Protein AF-A0AAW9EI75-F1 (afdb_monomer_lite)

Sequence (76 aa):
KVLVEKAVSMARPYNAKVSLIHVDVNYSDLYTGLIDVNLGDMQKRISEETHHALTELSTNAGYPITETLSGSGDLG

Structure (mmCIF, N/CA/C/O backbone):
data_AF-A0AAW9EI75-F1
#
_entry.id   AF-A0AAW9EI75-F1
#
loop_
_atom_site.group_PDB
_atom_site.id
_atom_site.type_symbol
_atom_site.label_atom_id
_atom_site.label_alt_id
_atom_site.label_comp_id
_atom_site.label_asym_id
_atom_site.label_entity_id
_atom_site.label_seq_id
_atom_site.pdbx_PDB_ins_code
_atom_site.Cartn_x
_atom_site.Cartn_y
_atom_site.Cartn_z
_atom_site.occupancy
_atom_site.B_iso_or_equiv
_atom_site.auth_seq_id
_atom_site.auth_comp_id
_atom_site.auth_asym_id
_atom_site.auth_atom_id
_atom_site.pdbx_PDB_model_num
ATOM 1 N N . LYS A 1 1 ? -4.234 9.882 -3.314 1.00 63.97 1 LYS A N 1
ATOM 2 C CA . LYS A 1 1 ? -4.950 9.716 -2.019 1.00 63.97 1 LYS A CA 1
ATOM 3 C C . LYS A 1 1 ? -6.372 9.158 -2.160 1.00 63.97 1 LYS A C 1
ATOM 5 O O . LYS A 1 1 ? -6.695 8.253 -1.407 1.00 63.97 1 LYS A O 1
ATOM 10 N N . VAL A 1 2 ? -7.162 9.569 -3.165 1.00 82.56 2 VAL A N 1
ATOM 11 C CA . VAL A 1 2 ? -8.563 9.118 -3.376 1.00 82.56 2 VAL A CA 1
ATOM 12 C C . VAL A 1 2 ? -8.773 7.592 -3.314 1.00 82.56 2 VAL A C 1
ATOM 14 O O . VAL A 1 2 ? -9.742 7.130 -2.719 1.00 82.56 2 VAL A O 1
ATOM 17 N N . LEU A 1 3 ? -7.870 6.787 -3.891 1.00 86.81 3 LEU A N 1
ATOM 18 C CA . LEU A 1 3 ? -7.997 5.321 -3.869 1.00 86.81 3 LEU A CA 1
ATOM 19 C C . LEU A 1 3 ? -7.855 4.727 -2.459 1.00 86.81 3 LEU A C 1
ATOM 21 O O . LEU A 1 3 ? -8.620 3.839 -2.094 1.00 86.81 3 LEU A O 1
ATOM 25 N N . VAL A 1 4 ? -6.919 5.248 -1.660 1.00 86.75 4 VAL A N 1
ATOM 26 C CA . VAL A 1 4 ? -6.694 4.800 -0.277 1.00 86.75 4 VAL A CA 1
ATOM 27 C C . VAL A 1 4 ? -7.888 5.179 0.593 1.00 86.75 4 VAL A C 1
ATOM 29 O O . VAL A 1 4 ? -8.414 4.339 1.312 1.00 86.75 4 VAL A O 1
ATOM 32 N N . GLU A 1 5 ? -8.387 6.408 0.463 1.00 88.81 5 GLU A N 1
ATOM 33 C CA . GLU A 1 5 ? -9.582 6.868 1.183 1.00 88.81 5 GLU A CA 1
ATOM 34 C C . GLU A 1 5 ? -10.814 6.018 0.853 1.00 88.81 5 GLU A C 1
ATOM 36 O O . GLU A 1 5 ? -11.591 5.679 1.746 1.00 88.81 5 GLU A O 1
ATOM 41 N N . LYS A 1 6 ? -10.971 5.616 -0.415 1.00 89.44 6 LYS A N 1
ATOM 42 C CA . LYS A 1 6 ? -12.051 4.723 -0.844 1.00 89.44 6 LYS A CA 1
ATOM 43 C C . LYS A 1 6 ? -11.883 3.304 -0.297 1.00 89.44 6 LYS A C 1
ATOM 45 O O . LYS A 1 6 ? -12.857 2.710 0.150 1.00 89.44 6 LYS A O 1
ATOM 50 N N . ALA A 1 7 ? -10.668 2.758 -0.300 1.00 88.88 7 ALA A N 1
ATOM 51 C CA . ALA A 1 7 ? -10.397 1.454 0.307 1.00 88.88 7 ALA A CA 1
ATOM 52 C C . ALA A 1 7 ? -10.715 1.466 1.812 1.00 88.88 7 ALA A C 1
ATOM 54 O O . ALA A 1 7 ? -11.390 0.571 2.318 1.00 88.88 7 ALA A O 1
ATOM 55 N N . VAL A 1 8 ? -10.314 2.530 2.510 1.00 90.19 8 VAL A N 1
ATOM 56 C CA . VAL A 1 8 ? -10.587 2.726 3.936 1.00 90.19 8 VAL A CA 1
ATOM 57 C C . VAL A 1 8 ? -12.079 2.902 4.213 1.00 90.19 8 VAL A C 1
ATOM 59 O O . VAL A 1 8 ? -12.595 2.301 5.155 1.00 90.19 8 VAL A O 1
ATOM 62 N N . SER A 1 9 ? -12.803 3.682 3.407 1.00 90.88 9 SER A N 1
ATOM 63 C CA . SER A 1 9 ? -14.247 3.871 3.596 1.00 90.88 9 SER A CA 1
ATOM 64 C C . SER A 1 9 ? -15.042 2.585 3.376 1.00 90.88 9 SER A C 1
ATOM 66 O O . SER A 1 9 ? -16.039 2.371 4.061 1.00 90.88 9 SER A O 1
ATOM 68 N N . MET A 1 10 ? -14.575 1.701 2.489 1.00 91.38 10 MET A N 1
ATOM 69 C CA . MET A 1 10 ? -15.155 0.371 2.297 1.00 91.38 10 MET A CA 1
ATOM 70 C C . MET A 1 10 ? -14.778 -0.605 3.417 1.00 91.38 10 MET A C 1
ATOM 72 O O . MET A 1 10 ? -15.599 -1.440 3.778 1.00 91.38 10 MET A O 1
ATOM 76 N N . ALA A 1 11 ? -13.571 -0.512 3.981 1.00 91.88 11 ALA A N 1
ATOM 77 C CA . ALA A 1 11 ? -13.103 -1.425 5.026 1.00 91.88 11 ALA A CA 1
ATOM 78 C C . ALA A 1 11 ? -13.654 -1.098 6.423 1.00 91.88 11 ALA A C 1
ATOM 80 O O . ALA A 1 11 ? -13.946 -2.013 7.196 1.00 91.88 11 ALA A O 1
ATOM 81 N N . ARG A 1 12 ? -13.831 0.193 6.742 1.00 91.00 12 ARG A N 1
ATOM 82 C CA . ARG A 1 12 ? -14.295 0.679 8.057 1.00 91.00 12 ARG A CA 1
ATOM 83 C C . ARG A 1 12 ? -15.605 0.034 8.542 1.00 91.00 12 ARG A C 1
ATOM 85 O O . ARG A 1 12 ? -15.619 -0.403 9.689 1.00 91.00 12 ARG A O 1
ATOM 92 N N . PRO A 1 13 ? -16.678 -0.081 7.733 1.00 93.25 13 PRO A N 1
ATOM 93 C CA . PRO A 1 13 ? -17.940 -0.684 8.175 1.00 93.25 13 PRO A CA 1
ATOM 94 C C . PRO A 1 13 ? -17.816 -2.152 8.591 1.00 93.25 13 PRO A C 1
ATOM 96 O O . PRO A 1 13 ? -18.588 -2.621 9.421 1.00 93.25 13 PRO A O 1
ATOM 99 N N . TYR A 1 14 ? -16.846 -2.869 8.023 1.00 92.75 14 TYR A N 1
ATOM 100 C CA . TYR A 1 14 ? -16.638 -4.298 8.260 1.00 92.75 14 TYR A CA 1
ATOM 101 C C . TYR A 1 14 ? -15.454 -4.579 9.187 1.00 92.75 14 TYR A C 1
ATOM 103 O O . TYR A 1 14 ? -15.104 -5.740 9.390 1.00 92.75 14 TYR A O 1
ATOM 111 N N . ASN A 1 15 ? -14.809 -3.530 9.716 1.00 88.75 15 ASN A N 1
ATOM 112 C CA . ASN A 1 15 ? -13.563 -3.626 10.474 1.00 88.75 15 ASN A CA 1
ATOM 113 C C . ASN A 1 15 ? -12.509 -4.495 9.750 1.00 88.75 15 ASN A C 1
ATOM 115 O O . ASN A 1 15 ? -11.773 -5.271 10.364 1.00 88.75 15 ASN A O 1
ATOM 119 N N . ALA A 1 16 ? -12.500 -4.411 8.415 1.00 91.75 16 ALA A N 1
ATOM 120 C CA . ALA A 1 16 ? -11.709 -5.275 7.554 1.00 91.75 16 ALA A CA 1
ATOM 121 C C . ALA A 1 16 ? -10.241 -4.838 7.531 1.00 91.75 16 ALA A C 1
ATOM 123 O O . ALA A 1 16 ? -9.912 -3.674 7.764 1.00 91.75 16 ALA A O 1
ATOM 124 N N . LYS A 1 17 ? -9.343 -5.773 7.225 1.00 91.94 17 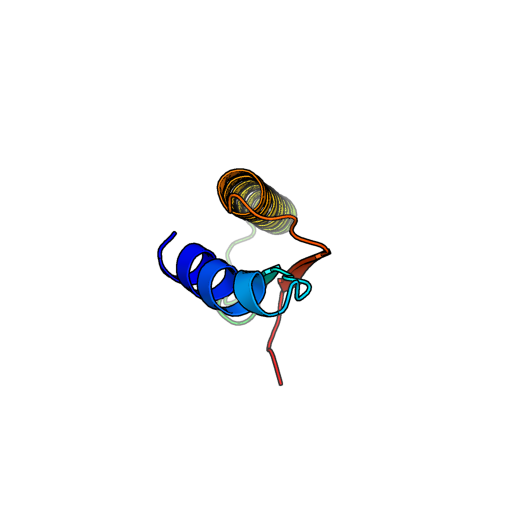LYS A N 1
ATOM 125 C CA . LYS A 1 17 ? -7.920 -5.478 7.038 1.00 91.94 17 LYS A CA 1
ATOM 126 C C . LYS A 1 17 ? -7.703 -4.803 5.686 1.00 91.94 17 LYS A C 1
ATOM 128 O O . LYS A 1 17 ? -8.285 -5.223 4.689 1.00 91.94 17 LYS A O 1
ATOM 133 N N . VAL A 1 18 ? -6.861 -3.774 5.662 1.00 90.69 18 VAL A N 1
ATOM 134 C CA . VAL A 1 18 ? -6.438 -3.093 4.432 1.00 90.69 18 VAL A CA 1
ATOM 135 C C . VAL A 1 18 ? -4.945 -3.321 4.261 1.00 90.69 18 VAL A C 1
ATOM 137 O O . VAL A 1 18 ? -4.182 -3.074 5.194 1.00 90.69 18 VAL A O 1
ATOM 140 N N . SER A 1 19 ? -4.541 -3.762 3.076 1.00 90.31 19 SER A N 1
ATOM 141 C CA . SER A 1 19 ? -3.139 -3.898 2.683 1.00 90.31 19 SER A CA 1
ATOM 142 C C . SER A 1 19 ? -2.890 -3.084 1.417 1.00 90.31 19 SER A C 1
ATOM 144 O O . SER A 1 19 ? -3.794 -2.909 0.596 1.00 90.31 19 SER A O 1
ATOM 146 N N . LEU A 1 20 ? -1.678 -2.560 1.271 1.00 89.00 20 LEU A N 1
ATOM 147 C CA . LEU A 1 20 ? -1.246 -1.803 0.101 1.00 89.00 20 LEU A CA 1
ATOM 148 C C . LEU A 1 20 ? -0.242 -2.635 -0.690 1.00 89.00 20 LEU A C 1
ATOM 150 O O . LEU A 1 20 ? 0.680 -3.203 -0.112 1.00 89.00 20 LEU A O 1
ATOM 154 N N . ILE A 1 21 ? -0.402 -2.674 -2.009 1.00 87.38 21 ILE A N 1
ATOM 155 C CA . ILE A 1 21 ? 0.580 -3.254 -2.920 1.00 87.38 21 ILE A CA 1
ATOM 156 C C . ILE A 1 21 ? 0.954 -2.216 -3.974 1.00 87.38 21 ILE A C 1
ATOM 158 O O . ILE A 1 21 ? 0.081 -1.593 -4.580 1.00 87.38 21 ILE A O 1
ATOM 162 N N . HIS A 1 22 ? 2.252 -2.015 -4.170 1.00 85.38 22 HIS A N 1
ATOM 163 C CA . HIS A 1 22 ? 2.794 -1.327 -5.330 1.00 85.38 22 HIS A CA 1
ATOM 164 C C . HIS A 1 22 ? 3.513 -2.339 -6.207 1.00 85.38 22 HIS A C 1
ATOM 166 O O . HIS A 1 22 ? 4.291 -3.154 -5.707 1.00 85.38 22 HIS A O 1
ATOM 172 N N . VAL A 1 23 ? 3.262 -2.254 -7.507 1.00 79.69 23 VAL A N 1
ATOM 173 C CA . VAL A 1 23 ? 3.974 -3.041 -8.502 1.00 79.69 23 VAL A CA 1
ATOM 174 C C . VAL A 1 23 ? 4.624 -2.080 -9.470 1.00 79.69 23 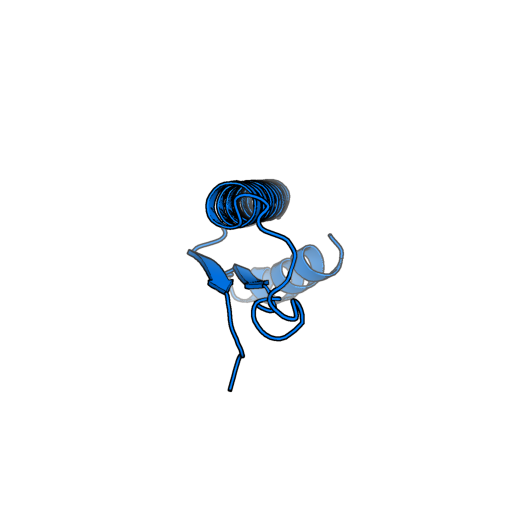VAL A C 1
ATOM 176 O O . VAL A 1 23 ? 3.930 -1.348 -10.176 1.00 79.69 23 VAL A O 1
ATOM 179 N N . ASP A 1 24 ? 5.950 -2.072 -9.444 1.00 73.12 24 ASP A N 1
ATOM 180 C CA . ASP A 1 24 ? 6.753 -1.321 -10.391 1.00 73.12 24 ASP A CA 1
ATOM 181 C C . ASP A 1 24 ? 6.942 -2.167 -11.653 1.00 73.12 24 ASP A C 1
ATOM 183 O O . ASP A 1 24 ? 7.337 -3.339 -11.585 1.00 73.12 24 ASP A O 1
ATOM 187 N N . VAL A 1 25 ? 6.642 -1.582 -12.810 1.00 64.94 25 VAL A N 1
ATOM 188 C CA . VAL A 1 25 ? 6.894 -2.233 -14.094 1.00 64.94 25 VAL A CA 1
ATOM 189 C C . VAL A 1 25 ? 8.393 -2.166 -14.311 1.00 64.94 25 VAL A C 1
ATOM 191 O O . VAL A 1 25 ? 8.961 -1.104 -14.553 1.00 64.94 25 VAL A O 1
ATOM 194 N N . ASN A 1 26 ? 9.045 -3.316 -14.197 1.00 61.16 26 ASN A N 1
ATOM 195 C CA . ASN A 1 26 ? 10.483 -3.395 -14.337 1.00 61.16 26 ASN A CA 1
ATOM 196 C C . ASN A 1 26 ? 10.881 -2.959 -15.761 1.00 61.16 26 ASN A C 1
ATOM 198 O O . ASN A 1 26 ? 10.701 -3.703 -16.720 1.00 61.16 26 ASN A O 1
ATOM 202 N N . TYR A 1 27 ? 11.452 -1.758 -15.903 1.00 54.72 27 TYR A N 1
ATOM 203 C CA . TYR A 1 27 ? 11.933 -1.197 -17.177 1.00 54.72 27 TYR A CA 1
ATOM 204 C C . TYR A 1 27 ? 13.127 -1.958 -17.782 1.00 54.72 27 TYR A C 1
ATOM 206 O O . TYR A 1 27 ? 13.725 -1.495 -18.754 1.00 54.72 27 TYR A O 1
ATOM 214 N N . SER A 1 28 ? 13.482 -3.120 -17.227 1.00 52.28 28 SER A N 1
ATOM 215 C CA . SER A 1 28 ? 14.558 -3.982 -17.717 1.00 52.28 28 SER A CA 1
ATOM 216 C C . SER A 1 28 ? 14.416 -4.326 -19.205 1.00 52.28 28 SER A C 1
ATOM 218 O O . SER A 1 28 ? 15.428 -4.399 -19.894 1.00 52.28 28 SER A O 1
ATOM 220 N N . ASP A 1 29 ? 13.190 -4.434 -19.727 1.00 51.53 29 ASP A N 1
ATOM 221 C CA . ASP A 1 29 ? 12.959 -4.750 -21.145 1.00 51.53 29 ASP A CA 1
ATOM 222 C C . ASP A 1 29 ? 13.063 -3.530 -22.080 1.00 51.53 29 ASP A C 1
ATOM 224 O O . ASP A 1 29 ? 13.213 -3.687 -23.292 1.00 51.53 29 ASP A O 1
ATOM 228 N N . LEU A 1 30 ? 12.991 -2.302 -21.546 1.00 52.03 30 LEU A N 1
A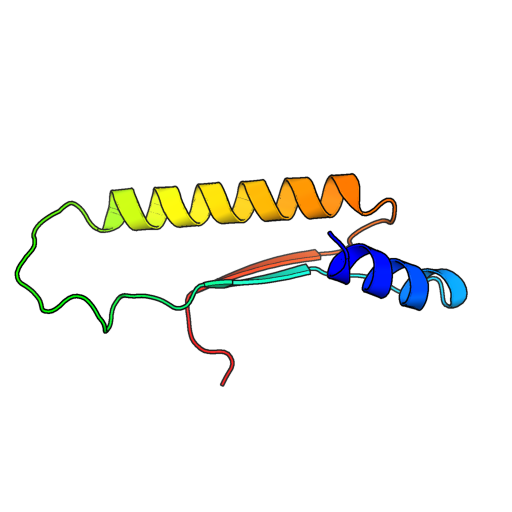TOM 229 C CA . LEU A 1 30 ? 12.961 -1.070 -22.347 1.00 52.03 30 LEU A CA 1
ATOM 230 C C . LEU A 1 30 ? 14.354 -0.457 -22.572 1.00 52.03 30 LEU A C 1
ATOM 232 O O . LEU A 1 30 ? 14.516 0.412 -23.430 1.00 52.03 30 LEU A O 1
ATOM 236 N N . TYR A 1 31 ? 15.377 -0.909 -21.842 1.00 51.66 31 TYR A N 1
ATOM 237 C CA . TYR A 1 31 ? 16.747 -0.421 -21.998 1.00 51.66 31 TYR A CA 1
ATOM 238 C C . TYR A 1 31 ? 17.566 -1.353 -22.892 1.00 51.66 31 TYR A C 1
ATOM 240 O O . TYR A 1 31 ? 18.179 -2.322 -22.450 1.00 51.66 31 TYR A O 1
ATOM 248 N N . THR A 1 32 ? 17.619 -1.020 -24.181 1.00 53.28 32 THR A N 1
ATOM 249 C CA . THR A 1 32 ? 18.441 -1.688 -25.197 1.00 53.28 32 THR A CA 1
ATOM 250 C C . THR A 1 32 ? 19.941 -1.438 -24.964 1.00 53.28 32 THR A C 1
ATOM 252 O O . THR A 1 32 ? 20.558 -0.630 -25.651 1.00 53.28 32 THR A O 1
ATOM 255 N N . GLY A 1 33 ? 20.528 -2.090 -23.958 1.00 50.78 33 GLY A N 1
ATOM 256 C CA . GLY A 1 33 ? 21.927 -2.547 -23.903 1.00 50.78 33 GLY A CA 1
ATOM 257 C C . GLY A 1 33 ? 23.100 -1.570 -24.098 1.00 50.78 33 GLY A C 1
ATOM 258 O O . GLY A 1 33 ? 24.227 -2.050 -24.153 1.00 50.78 33 GLY A O 1
ATOM 259 N N . LEU A 1 34 ? 22.908 -0.251 -24.225 1.00 53.75 34 LEU A N 1
ATOM 260 C CA . LEU A 1 34 ? 23.992 0.678 -24.614 1.00 53.75 34 LEU A CA 1
ATOM 261 C C . LEU A 1 34 ? 24.233 1.858 -23.667 1.00 53.75 34 LEU A C 1
ATOM 263 O O . LEU A 1 34 ? 24.991 2.764 -24.006 1.00 53.75 34 LEU A O 1
ATOM 267 N N . ILE A 1 35 ? 23.641 1.860 -22.475 1.00 50.69 35 ILE A N 1
ATOM 268 C CA . ILE A 1 35 ? 23.895 2.910 -21.486 1.00 50.69 35 ILE A CA 1
ATOM 269 C C . ILE A 1 35 ? 24.364 2.244 -20.194 1.00 50.69 35 ILE A C 1
ATOM 271 O O . ILE A 1 35 ? 23.565 1.830 -19.360 1.00 50.69 35 ILE A O 1
ATOM 275 N N . ASP A 1 36 ? 25.685 2.117 -20.069 1.00 55.62 36 ASP A N 1
ATOM 276 C CA . ASP A 1 36 ? 26.400 1.707 -18.858 1.00 55.62 36 ASP A CA 1
ATOM 277 C C . ASP A 1 36 ? 26.285 2.819 -17.801 1.00 55.62 36 ASP A C 1
ATOM 279 O O . ASP A 1 36 ? 27.207 3.585 -17.531 1.00 55.62 36 ASP A O 1
ATOM 283 N N . VAL A 1 37 ? 25.074 3.004 -17.279 1.00 54.41 37 VAL A N 1
ATOM 284 C CA . VAL A 1 37 ? 24.794 3.916 -16.172 1.00 54.41 37 VAL A CA 1
ATOM 285 C C . VAL A 1 37 ? 24.257 3.056 -15.052 1.00 54.41 37 VAL A C 1
ATOM 287 O O . VAL A 1 37 ? 23.059 2.812 -14.985 1.00 54.41 37 VAL A O 1
ATOM 290 N N . ASN A 1 38 ? 25.187 2.556 -14.232 1.00 58.25 38 ASN A N 1
ATOM 291 C CA . ASN A 1 38 ? 25.018 2.008 -12.883 1.00 58.25 38 ASN A CA 1
ATOM 292 C C . ASN A 1 38 ? 23.551 1.709 -12.502 1.00 58.25 38 ASN A C 1
ATOM 294 O O . ASN A 1 38 ? 22.928 2.389 -11.682 1.00 58.25 38 ASN A O 1
ATOM 298 N N . LEU A 1 39 ? 22.983 0.707 -13.180 1.00 58.66 39 LEU A N 1
ATOM 299 C CA . LEU A 1 39 ? 21.556 0.394 -13.137 1.00 58.66 39 LEU A CA 1
ATOM 300 C C . LEU A 1 39 ? 21.128 -0.036 -11.726 1.00 58.66 39 LEU A C 1
ATOM 302 O O . LEU A 1 39 ? 19.997 0.217 -11.319 1.00 58.66 39 LEU A O 1
ATOM 306 N N . GLY A 1 40 ? 2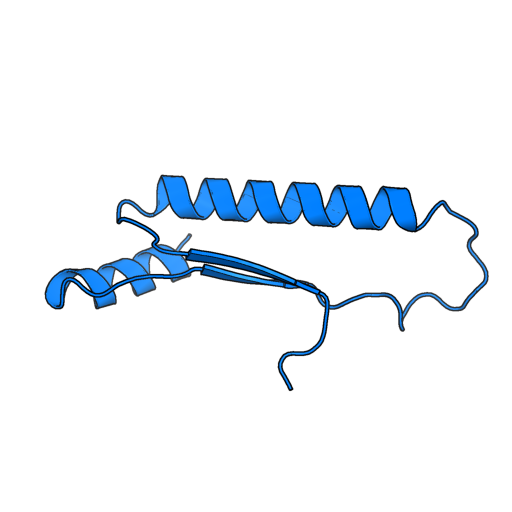2.062 -0.607 -10.957 1.00 60.53 40 GLY A N 1
ATOM 307 C CA . GLY A 1 40 ? 21.861 -0.965 -9.555 1.00 60.53 40 GLY A CA 1
ATOM 308 C C . GLY A 1 40 ? 21.555 0.243 -8.668 1.00 60.53 40 GLY A C 1
ATOM 309 O O . GLY A 1 40 ? 20.617 0.188 -7.875 1.00 60.53 40 GLY A O 1
ATOM 310 N N . ASP A 1 41 ? 22.270 1.358 -8.841 1.00 65.31 41 ASP A N 1
ATOM 311 C CA . ASP A 1 41 ? 22.047 2.569 -8.040 1.00 65.31 41 ASP A CA 1
ATOM 312 C C . ASP A 1 41 ? 20.727 3.274 -8.389 1.00 65.31 41 ASP A C 1
ATOM 314 O O . ASP A 1 41 ? 20.091 3.868 -7.516 1.00 65.31 41 ASP A O 1
ATOM 318 N N . MET A 1 42 ? 20.291 3.213 -9.653 1.00 64.81 42 MET A N 1
ATOM 319 C CA . MET A 1 42 ? 18.982 3.744 -10.055 1.00 64.81 42 MET A CA 1
ATOM 320 C C . MET A 1 42 ? 17.830 2.858 -9.580 1.00 64.81 42 MET A C 1
ATOM 322 O O . MET A 1 42 ? 16.887 3.382 -8.994 1.00 64.81 42 MET A O 1
ATOM 326 N N . GLN A 1 43 ? 17.915 1.535 -9.750 1.00 63.91 43 GLN A N 1
ATOM 327 C CA . GLN A 1 43 ? 16.889 0.612 -9.246 1.00 63.91 43 GLN A CA 1
ATOM 328 C C . GLN A 1 43 ? 16.738 0.706 -7.728 1.00 63.91 43 GLN A C 1
ATOM 330 O O . GLN A 1 43 ? 15.620 0.720 -7.216 1.00 63.91 43 GLN A O 1
ATOM 335 N N . LYS A 1 44 ? 17.854 0.829 -7.003 1.00 69.00 44 LYS A N 1
ATOM 336 C CA . LYS A 1 44 ? 17.828 1.010 -5.553 1.00 69.00 44 LYS A CA 1
ATOM 337 C C . LYS A 1 44 ? 17.135 2.315 -5.159 1.00 69.00 44 LYS A C 1
ATOM 339 O O . LYS A 1 44 ? 16.261 2.282 -4.299 1.00 69.00 44 LYS A O 1
ATOM 344 N N . ARG A 1 45 ? 17.457 3.432 -5.822 1.00 70.00 45 ARG A N 1
ATOM 345 C CA . ARG A 1 45 ? 16.780 4.718 -5.583 1.00 70.00 45 ARG A CA 1
ATOM 346 C C .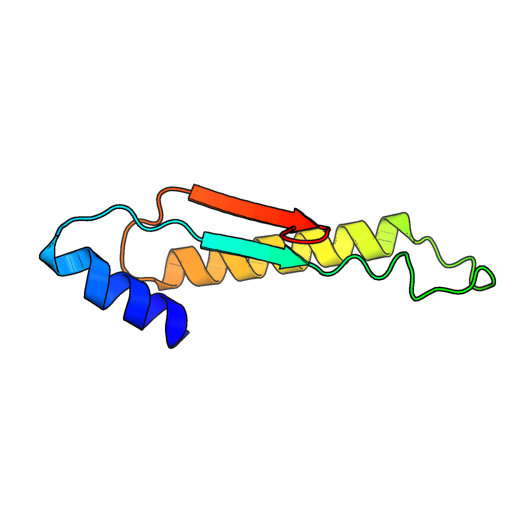 ARG A 1 45 ? 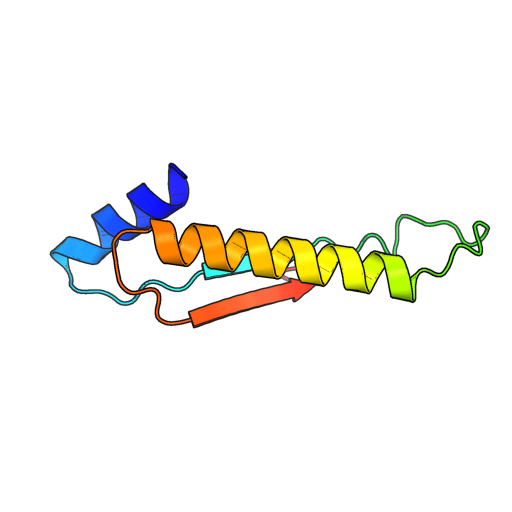15.282 4.659 -5.871 1.00 70.00 45 ARG A C 1
ATOM 348 O O . ARG A 1 45 ? 14.502 5.121 -5.048 1.00 70.00 45 ARG A O 1
ATOM 355 N N . ILE A 1 46 ? 14.879 4.047 -6.983 1.00 70.44 46 ILE A N 1
ATOM 356 C CA . ILE A 1 46 ? 13.460 3.884 -7.335 1.00 70.44 46 ILE A CA 1
ATOM 357 C C . ILE A 1 46 ? 12.742 3.040 -6.275 1.00 70.44 46 ILE A C 1
ATOM 359 O O . ILE A 1 46 ? 11.678 3.416 -5.790 1.00 70.44 46 ILE A O 1
ATOM 363 N N . SER A 1 47 ? 13.352 1.936 -5.840 1.00 73.62 47 SER A N 1
ATOM 364 C CA . SER A 1 47 ? 12.796 1.107 -4.769 1.00 73.62 47 SER A CA 1
ATOM 365 C C . SER A 1 47 ? 12.644 1.876 -3.451 1.00 73.62 47 SER A C 1
ATOM 367 O O . SER A 1 47 ? 11.649 1.690 -2.749 1.00 73.62 47 SER A O 1
ATOM 369 N N . GLU A 1 48 ? 13.616 2.718 -3.095 1.00 79.38 48 GLU A N 1
ATOM 370 C CA . GLU A 1 48 ? 13.584 3.545 -1.882 1.00 79.38 48 GLU A CA 1
ATOM 371 C C . GLU A 1 48 ? 12.481 4.612 -1.952 1.00 79.38 48 GLU A C 1
ATOM 373 O O . GLU A 1 48 ? 11.706 4.755 -1.003 1.00 79.38 48 GLU A O 1
ATOM 378 N N . GLU A 1 49 ? 12.349 5.310 -3.082 1.00 80.69 49 GLU A N 1
ATOM 379 C CA . GLU A 1 49 ? 11.287 6.301 -3.308 1.00 80.69 49 GLU A CA 1
ATOM 380 C C . GLU A 1 49 ? 9.894 5.667 -3.251 1.00 80.69 49 GLU A C 1
ATOM 382 O O . GLU A 1 49 ? 8.995 6.184 -2.581 1.00 80.69 49 GLU A O 1
ATOM 387 N N . THR A 1 50 ? 9.723 4.505 -3.880 1.00 82.00 50 THR A N 1
ATOM 388 C CA . THR A 1 50 ? 8.475 3.735 -3.857 1.00 82.00 50 THR A CA 1
ATOM 389 C C . THR A 1 50 ? 8.101 3.305 -2.441 1.00 82.00 50 THR A C 1
ATOM 391 O O . THR A 1 50 ? 6.948 3.454 -2.023 1.00 82.00 50 THR A O 1
ATOM 394 N N . HIS A 1 51 ? 9.069 2.811 -1.666 1.00 82.38 51 HIS A N 1
ATOM 395 C CA . HIS A 1 51 ? 8.837 2.430 -0.275 1.00 82.38 51 HIS A CA 1
ATOM 396 C C . HIS A 1 51 ? 8.447 3.637 0.587 1.00 82.38 51 HIS A C 1
ATOM 398 O O . HIS A 1 51 ? 7.533 3.554 1.415 1.00 82.38 51 HIS A O 1
ATOM 404 N N . HIS A 1 52 ? 9.098 4.780 0.365 1.00 86.31 52 HIS A N 1
ATOM 405 C CA . HIS A 1 52 ? 8.788 6.019 1.066 1.00 86.31 52 HIS A CA 1
ATOM 406 C C . HIS A 1 52 ? 7.371 6.514 0.739 1.00 86.31 52 HIS A C 1
ATOM 408 O O . HIS A 1 52 ? 6.591 6.796 1.650 1.00 86.31 52 HIS A O 1
ATOM 414 N N . ALA A 1 53 ? 6.987 6.521 -0.540 1.00 84.88 53 ALA A N 1
ATOM 415 C CA . ALA A 1 53 ? 5.646 6.906 -0.976 1.00 84.88 53 ALA A CA 1
ATOM 416 C C . ALA A 1 53 ? 4.557 5.982 -0.402 1.00 84.88 53 ALA A C 1
ATOM 418 O O . ALA A 1 53 ? 3.517 6.450 0.066 1.00 84.88 53 ALA A O 1
ATOM 419 N N . LEU A 1 54 ? 4.794 4.666 -0.381 1.00 86.19 54 LEU A N 1
ATOM 420 C CA . LEU A 1 54 ? 3.889 3.696 0.241 1.00 86.19 54 LEU A CA 1
ATOM 421 C C . LEU A 1 54 ? 3.743 3.917 1.752 1.00 86.19 54 LEU A C 1
ATOM 423 O O . LEU A 1 54 ? 2.633 3.850 2.284 1.00 86.19 54 LEU A O 1
ATOM 427 N N . THR A 1 55 ? 4.846 4.213 2.438 1.00 86.31 55 THR A N 1
ATOM 428 C CA . THR A 1 55 ? 4.851 4.515 3.877 1.00 86.31 55 THR A CA 1
ATOM 429 C C . THR A 1 55 ? 4.065 5.787 4.175 1.00 86.31 55 THR A C 1
ATOM 431 O O . THR A 1 55 ? 3.256 5.821 5.109 1.00 86.31 55 THR A O 1
ATOM 434 N N . GLU A 1 56 ? 4.234 6.823 3.354 1.00 89.06 56 GLU A N 1
ATOM 435 C CA . GLU A 1 56 ? 3.474 8.063 3.472 1.00 89.06 56 GLU A CA 1
ATOM 436 C C . GLU A 1 56 ? 1.977 7.824 3.230 1.00 89.06 56 GLU A C 1
ATOM 438 O O . GLU A 1 56 ? 1.141 8.301 4.002 1.00 89.06 56 GLU A O 1
ATOM 443 N N . LEU A 1 57 ? 1.615 7.051 2.201 1.00 86.62 57 LEU A N 1
ATOM 444 C CA . LEU A 1 57 ? 0.223 6.689 1.918 1.00 86.62 57 LEU A CA 1
ATOM 445 C C . LEU A 1 57 ? -0.409 5.896 3.063 1.00 86.62 57 LEU A C 1
ATOM 447 O O . LEU A 1 57 ? -1.549 6.175 3.427 1.00 86.62 57 LEU A O 1
ATOM 451 N N . SER A 1 58 ? 0.335 4.955 3.641 1.00 86.69 58 SER A N 1
ATOM 452 C CA . SER A 1 58 ? -0.100 4.156 4.787 1.00 86.69 58 SER A CA 1
ATOM 453 C C . SER A 1 58 ? -0.339 5.023 6.025 1.00 86.69 58 SER A C 1
ATOM 455 O O . SER A 1 58 ? -1.418 4.994 6.616 1.00 86.69 58 SER A O 1
ATOM 457 N N . THR A 1 59 ? 0.621 5.887 6.360 1.00 86.25 59 THR A N 1
ATOM 458 C CA . THR A 1 59 ? 0.536 6.787 7.523 1.00 86.25 59 THR A CA 1
ATOM 459 C C . THR A 1 59 ? -0.626 7.775 7.391 1.00 86.25 59 THR A C 1
ATOM 461 O O . THR A 1 59 ? -1.330 8.061 8.359 1.00 86.25 59 THR A O 1
ATOM 464 N N . ASN A 1 60 ? -0.876 8.269 6.177 1.00 87.19 60 ASN A N 1
ATOM 465 C CA . ASN A 1 60 ? -1.957 9.211 5.895 1.00 87.19 60 ASN A CA 1
ATOM 466 C C . ASN A 1 60 ? -3.328 8.548 5.658 1.00 87.19 60 ASN A C 1
ATOM 468 O O . ASN A 1 60 ? -4.306 9.266 5.455 1.00 87.19 60 ASN A O 1
ATOM 472 N N . ALA A 1 61 ? -3.434 7.214 5.664 1.00 85.25 61 ALA A N 1
ATOM 473 C CA . ALA A 1 61 ? -4.684 6.511 5.361 1.00 85.25 61 ALA A CA 1
ATOM 474 C C . ALA A 1 61 ? -5.769 6.705 6.438 1.00 85.25 61 ALA A C 1
ATOM 476 O O . ALA A 1 61 ? -6.954 6.499 6.173 1.00 85.25 61 ALA A O 1
ATOM 477 N N . GLY A 1 62 ? -5.386 7.080 7.666 1.00 85.94 62 GLY A N 1
ATOM 478 C CA . GLY A 1 62 ? -6.330 7.238 8.779 1.00 85.94 62 GLY A CA 1
ATOM 479 C C . GLY A 1 62 ? -7.053 5.933 9.147 1.00 85.94 62 GLY A C 1
ATOM 480 O O . GLY A 1 62 ? -8.204 5.964 9.595 1.00 85.94 62 GLY A O 1
ATOM 481 N N . TYR A 1 63 ? -6.413 4.790 8.887 1.00 88.38 63 TYR A N 1
ATOM 482 C CA . TYR A 1 63 ? -6.862 3.435 9.204 1.00 88.38 63 TYR A CA 1
ATOM 483 C C . TYR A 1 63 ? -5.633 2.512 9.264 1.00 88.38 63 TYR A C 1
ATOM 485 O O . TYR A 1 63 ? -4.703 2.735 8.487 1.00 88.38 63 TYR A O 1
ATOM 493 N N . PRO A 1 64 ? -5.589 1.505 10.156 1.00 88.31 64 PRO A N 1
ATOM 494 C CA . PRO A 1 64 ? -4.445 0.603 10.247 1.00 88.31 64 PRO A CA 1
ATOM 495 C C . PRO A 1 64 ? -4.262 -0.193 8.948 1.00 88.31 64 PRO A C 1
ATOM 497 O O . PRO A 1 64 ? -5.090 -1.036 8.596 1.00 88.31 64 PRO A O 1
ATOM 500 N N . ILE A 1 65 ? -3.159 0.071 8.248 1.00 89.81 65 ILE A N 1
ATOM 501 C CA . ILE A 1 65 ? -2.704 -0.750 7.126 1.00 89.81 65 ILE A CA 1
ATOM 502 C C . ILE A 1 65 ? -1.933 -1.937 7.696 1.00 89.81 65 ILE A C 1
ATOM 504 O O . ILE A 1 65 ? -1.034 -1.768 8.515 1.00 89.81 65 ILE A O 1
ATOM 508 N N . THR A 1 66 ? -2.328 -3.144 7.300 1.00 88.31 66 THR A N 1
ATOM 509 C CA . THR A 1 66 ? -1.829 -4.389 7.901 1.00 88.31 66 THR A CA 1
ATOM 510 C C . THR A 1 66 ? -0.537 -4.840 7.235 1.00 88.31 66 THR A C 1
ATOM 512 O O . THR A 1 66 ? 0.377 -5.294 7.914 1.00 88.31 66 THR A O 1
ATOM 515 N N . GLU A 1 67 ? -0.459 -4.689 5.914 1.00 86.38 67 GLU A N 1
ATOM 516 C CA . GLU A 1 67 ? 0.706 -5.060 5.119 1.00 86.38 67 GLU A CA 1
ATOM 517 C C . GLU A 1 67 ? 0.934 -4.042 4.004 1.00 86.38 67 GLU A C 1
ATOM 519 O O . GLU A 1 67 ? -0.013 -3.502 3.423 1.00 86.38 67 GLU A O 1
ATOM 524 N N . THR A 1 68 ? 2.206 -3.824 3.692 1.00 84.38 68 THR A N 1
ATOM 525 C CA . THR A 1 68 ? 2.649 -2.991 2.580 1.00 84.38 68 THR A CA 1
ATOM 526 C C . THR A 1 68 ? 3.632 -3.812 1.760 1.00 84.38 68 THR A C 1
ATOM 528 O O . THR A 1 68 ? 4.703 -4.160 2.253 1.00 84.38 68 THR A O 1
ATOM 531 N N . LEU A 1 69 ? 3.262 -4.139 0.526 1.00 81.88 69 LEU A N 1
ATOM 532 C CA . LEU A 1 69 ? 4.078 -4.919 -0.396 1.00 81.88 69 LEU A CA 1
ATOM 533 C C . LEU A 1 69 ? 4.560 -4.025 -1.541 1.00 81.88 69 LEU A C 1
ATOM 535 O O . LEU A 1 69 ? 3.789 -3.256 -2.112 1.00 81.88 69 LEU A O 1
ATOM 539 N N . SER A 1 70 ? 5.833 -4.151 -1.893 1.00 77.00 70 SER A N 1
ATOM 540 C CA . SER A 1 70 ? 6.417 -3.550 -3.092 1.00 77.00 70 SER A CA 1
ATOM 541 C C . SER A 1 70 ? 7.065 -4.659 -3.910 1.00 77.00 70 SER A C 1
ATOM 543 O O . SER A 1 70 ? 8.011 -5.291 -3.440 1.00 77.00 70 SER A O 1
ATOM 545 N N . GLY A 1 71 ? 6.536 -4.917 -5.100 1.00 71.62 71 GLY A N 1
ATOM 546 C CA . GLY A 1 71 ? 7.096 -5.865 -6.060 1.00 71.62 71 GLY A CA 1
ATOM 547 C C . GLY A 1 71 ? 7.551 -5.150 -7.325 1.00 71.62 71 GLY A C 1
ATOM 548 O O . GLY A 1 71 ? 7.006 -4.107 -7.676 1.00 71.62 71 GLY A O 1
ATOM 549 N N . SER A 1 72 ? 8.538 -5.712 -8.015 1.00 66.31 72 SER A N 1
ATOM 550 C CA . SER A 1 72 ? 8.926 -5.302 -9.364 1.00 66.31 72 SER A CA 1
ATOM 551 C C . SER A 1 72 ? 8.662 -6.461 -10.325 1.00 66.31 72 SER A C 1
ATOM 553 O O . SER A 1 72 ? 9.151 -7.569 -10.107 1.00 66.31 72 SER A O 1
ATOM 555 N N . GLY A 1 73 ? 7.854 -6.237 -11.363 1.00 63.91 73 GLY A N 1
ATOM 556 C CA . GLY A 1 73 ? 7.474 -7.286 -12.316 1.00 63.91 73 GLY A CA 1
ATOM 557 C C . GLY A 1 73 ? 6.037 -7.186 -12.823 1.00 63.91 73 GLY A C 1
ATOM 558 O O . GLY A 1 73 ? 5.379 -6.162 -12.661 1.00 63.91 73 GLY A O 1
ATOM 559 N N . ASP A 1 74 ? 5.573 -8.262 -13.456 1.00 53.53 74 ASP A N 1
ATOM 560 C CA . ASP A 1 74 ? 4.207 -8.393 -13.967 1.00 53.53 74 ASP A CA 1
ATOM 561 C C . ASP A 1 74 ? 3.292 -9.076 -12.936 1.00 53.53 74 ASP A C 1
ATOM 563 O O . ASP A 1 74 ? 3.716 -9.987 -12.220 1.00 53.53 74 ASP A O 1
ATOM 567 N N . LEU A 1 75 ? 2.032 -8.639 -12.864 1.00 53.44 75 LEU A N 1
ATOM 568 C CA . LEU A 1 75 ? 0.974 -9.285 -12.077 1.00 53.44 75 LEU A CA 1
ATOM 569 C C . LEU A 1 75 ? 0.220 -10.275 -12.978 1.00 53.44 75 LEU A C 1
ATOM 571 O O . LEU A 1 75 ? -0.966 -10.084 -13.256 1.00 53.44 75 LEU A O 1
ATOM 575 N N . GLY A 1 76 ? 0.945 -11.281 -13.474 1.00 43.81 76 GLY A N 1
ATOM 576 C CA . GLY A 1 76 ? 0.419 -12.374 -14.300 1.00 43.81 76 GLY A CA 1
ATOM 577 C C . GLY A 1 76 ? -0.145 -13.531 -13.489 1.00 43.81 76 GLY A C 1
ATOM 578 O O . GLY A 1 76 ? 0.487 -13.903 -12.474 1.00 43.81 76 GLY A O 1
#

Radius of gyration: 15.91 Å; chains: 1; bounding box: 44×22×36 Å

InterPro domains:
  IPR014729 Rossmann-like alpha/beta/alpha sandwich fold [G3DSA:3.40.50.620] (1-76)

pLDDT: mean 75.92, std 14.64, range [43.81, 93.25]

Foldseek 3Di:
DVVLLVQCVVCVVVVHAAAAEAEAAPCPVVDDDDDPDPVVVVVVVVVVVVVVVQVVSCVPSPHHHPYYYYYYHDPD

Secondary structure (DSSP, 8-state):
-HHHHHHHHHHGGGT--EEEEEEE--GGGT--S---S-HHHHHHHHHHHHHHHHHHHHHTTSS-EEEEEEEES---

Organism: Klebsiella aerogenes (NCBI:txid548)